Protein AF-A0A6B3FUJ8-F1 (afdb_monomer)

Solvent-accessible surface area (backbone atoms only — not comparable to full-atom values): 5974 Å² total; per-residue (Å²): 137,55,92,88,37,80,54,65,90,74,65,82,78,76,62,62,75,65,56,101,85,51,28,59,51,97,81,85,87,85,84,88,81,79,66,89,84,50,95,51,53,70,61,48,50,52,48,51,52,50,60,69,29,53,66,45,31,14,48,42,16,46,76,68,57,44,77,58,91,51,78,76,15,58,78,32,67,42,24,62,71,22,66,59,39,62,55,45,50,60,36,52,72,68,34,104

Structure (mmCIF, N/CA/C/O backbone):
data_AF-A0A6B3FUJ8-F1
#
_entry.id   AF-A0A6B3FUJ8-F1
#
loop_
_atom_site.group_PDB
_atom_site.id
_atom_site.type_symbol
_atom_site.label_atom_id
_atom_site.label_alt_id
_atom_site.label_comp_id
_atom_site.label_asym_id
_atom_site.label_entity_id
_atom_site.label_seq_id
_atom_site.pdbx_PDB_ins_code
_atom_site.Cartn_x
_atom_site.Cartn_y
_atom_site.Cartn_z
_atom_site.occupancy
_atom_site.B_iso_or_equiv
_atom_site.auth_seq_id
_atom_site.auth_comp_id
_atom_site.auth_asym_id
_atom_site.auth_atom_id
_a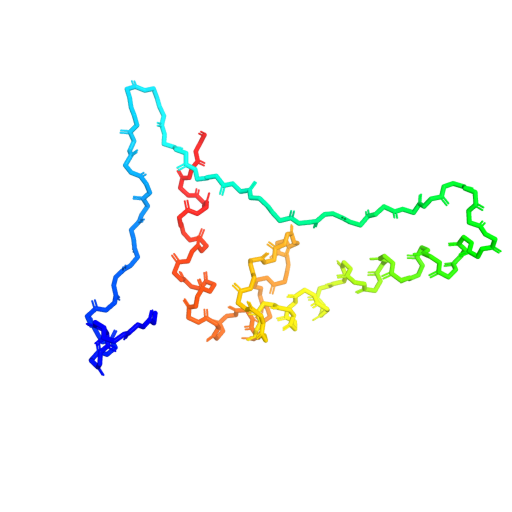tom_site.pdbx_PDB_model_num
ATOM 1 N N . THR A 1 1 ? 1.906 8.421 -17.820 1.00 62.12 1 THR A N 1
ATOM 2 C CA . THR A 1 1 ? 0.904 9.142 -18.638 1.00 62.12 1 THR A CA 1
ATOM 3 C C . THR A 1 1 ? 1.343 10.585 -18.790 1.00 62.12 1 THR A C 1
ATOM 5 O O . THR A 1 1 ? 2.039 11.087 -17.918 1.00 62.12 1 THR A O 1
ATOM 8 N N . GLY A 1 2 ? 1.006 11.226 -19.907 1.00 78.38 2 GLY A N 1
ATOM 9 C CA . GLY A 1 2 ? 1.415 12.596 -20.241 1.00 78.38 2 GLY A CA 1
ATOM 10 C C . GLY A 1 2 ? 1.219 12.856 -21.735 1.00 78.38 2 GLY A C 1
ATOM 11 O O . GLY A 1 2 ? 1.041 11.899 -22.491 1.00 78.38 2 GLY A O 1
ATOM 12 N N . SER A 1 3 ? 1.249 14.117 -22.168 1.00 87.25 3 SER A N 1
ATOM 13 C CA . SER A 1 3 ? 1.204 14.495 -23.595 1.00 87.25 3 SER A CA 1
ATOM 14 C C . SER A 1 3 ? 2.356 13.900 -24.411 1.00 87.25 3 SER A C 1
ATOM 16 O O . SER A 1 3 ? 2.277 13.793 -25.629 1.00 87.25 3 SER A O 1
ATOM 18 N N . GLU A 1 4 ? 3.412 13.486 -23.726 1.00 85.81 4 GLU A N 1
ATOM 19 C CA . GLU A 1 4 ? 4.657 12.934 -24.245 1.00 85.81 4 GLU A CA 1
ATOM 20 C C . GLU A 1 4 ? 4.534 11.430 -24.539 1.00 85.81 4 GLU A C 1
ATOM 22 O O . GLU A 1 4 ? 5.330 10.885 -25.294 1.00 85.81 4 GLU A O 1
ATOM 27 N N . PHE A 1 5 ? 3.510 10.768 -23.985 1.00 87.38 5 PHE A N 1
ATOM 28 C CA . PHE A 1 5 ? 3.256 9.329 -24.112 1.00 87.38 5 PHE A CA 1
ATOM 29 C C . PHE A 1 5 ? 1.951 9.073 -24.882 1.00 87.38 5 PHE A C 1
ATOM 31 O O . PHE A 1 5 ? 1.067 8.352 -24.414 1.00 87.38 5 PHE A O 1
ATOM 38 N N . THR A 1 6 ? 1.793 9.732 -26.038 1.00 85.94 6 THR A N 1
ATOM 39 C CA . THR A 1 6 ? 0.660 9.497 -26.961 1.00 85.94 6 THR A CA 1
ATOM 40 C C . THR A 1 6 ? 0.658 8.066 -27.487 1.00 85.94 6 THR A C 1
ATOM 42 O O . THR A 1 6 ? -0.398 7.444 -27.591 1.00 85.94 6 THR A O 1
ATOM 45 N N . ASP A 1 7 ? 1.850 7.542 -27.750 1.00 89.81 7 ASP A N 1
ATOM 46 C CA . ASP A 1 7 ? 2.129 6.120 -27.846 1.00 89.81 7 ASP A CA 1
ATOM 47 C C . ASP A 1 7 ? 2.527 5.599 -26.456 1.00 89.81 7 ASP A C 1
ATOM 49 O O . ASP A 1 7 ? 3.502 6.067 -25.857 1.00 89.81 7 ASP A O 1
ATOM 53 N N . LYS A 1 8 ? 1.734 4.660 -25.929 1.00 84.00 8 LYS A N 1
ATOM 54 C CA . LYS A 1 8 ? 1.921 4.092 -24.587 1.00 84.00 8 LYS A CA 1
ATOM 55 C C . LYS A 1 8 ? 3.189 3.254 -24.486 1.00 84.00 8 LYS A C 1
ATOM 57 O O . LYS A 1 8 ? 3.776 3.212 -23.409 1.00 84.00 8 LYS A O 1
ATOM 62 N N . ASP A 1 9 ? 3.640 2.672 -25.594 1.00 86.69 9 ASP A N 1
ATOM 63 C CA . ASP A 1 9 ? 4.821 1.808 -25.616 1.00 86.69 9 ASP A CA 1
ATOM 64 C C . ASP A 1 9 ? 6.119 2.606 -25.393 1.00 86.69 9 ASP A C 1
ATOM 66 O O . ASP A 1 9 ? 7.161 2.040 -25.067 1.00 86.69 9 ASP A O 1
ATOM 70 N N . ASN A 1 10 ? 6.055 3.941 -25.479 1.00 88.38 10 ASN A N 1
ATOM 71 C CA . ASN A 1 10 ? 7.169 4.838 -25.166 1.00 88.38 10 ASN A CA 1
ATOM 72 C C . ASN A 1 10 ? 7.283 5.190 -23.669 1.00 88.38 10 ASN A C 1
ATOM 74 O O . ASN A 1 10 ? 8.140 5.995 -23.296 1.00 88.38 10 ASN A O 1
ATOM 78 N N . LEU A 1 11 ? 6.438 4.627 -22.795 1.00 87.00 11 LEU A N 1
ATOM 79 C CA . LEU A 1 11 ? 6.535 4.810 -21.346 1.00 87.00 11 LEU A CA 1
ATOM 80 C C . LEU A 1 11 ? 7.395 3.708 -20.714 1.00 87.00 11 LEU A C 1
ATOM 82 O O . LEU A 1 11 ? 6.995 2.551 -20.646 1.00 87.00 11 LEU A O 1
ATOM 86 N N . GLY A 1 12 ? 8.556 4.090 -20.183 1.00 87.25 12 GLY A N 1
ATOM 87 C CA . GLY A 1 12 ? 9.420 3.210 -19.396 1.00 87.25 12 GLY A CA 1
ATOM 88 C C . GLY A 1 12 ? 9.532 3.662 -17.941 1.00 87.25 12 GLY A C 1
ATOM 89 O O . GLY A 1 12 ? 9.602 4.858 -17.657 1.00 87.25 12 GLY A O 1
ATOM 90 N N . VAL A 1 13 ? 9.603 2.699 -17.021 1.00 88.56 13 VAL A N 1
ATOM 91 C CA . VAL A 1 13 ? 9.938 2.923 -15.608 1.00 88.56 13 VAL A CA 1
ATOM 92 C C . VAL A 1 13 ? 11.218 2.157 -15.296 1.00 88.56 13 VAL A C 1
ATOM 94 O O . VAL A 1 13 ? 11.334 0.976 -15.613 1.00 88.56 13 VAL A O 1
ATOM 97 N N . ALA A 1 14 ? 12.183 2.834 -14.679 1.00 89.38 14 ALA A N 1
ATOM 98 C CA . ALA A 1 14 ? 13.444 2.241 -14.258 1.00 89.38 14 ALA A CA 1
ATOM 99 C C . ALA A 1 14 ? 13.688 2.521 -12.768 1.00 89.38 14 ALA A C 1
ATOM 101 O O . ALA A 1 14 ? 13.279 3.577 -12.272 1.00 89.38 14 ALA A O 1
ATOM 102 N N . PRO A 1 15 ? 14.372 1.616 -12.047 1.00 89.94 15 PRO A N 1
ATOM 103 C CA . PRO A 1 15 ? 14.822 1.892 -10.692 1.00 89.94 15 PRO A CA 1
ATOM 104 C C . PRO A 1 15 ? 15.722 3.131 -10.625 1.00 89.94 15 PRO A C 1
ATOM 106 O O . PRO A 1 15 ? 16.483 3.413 -11.554 1.00 89.94 15 PRO A O 1
ATOM 109 N N . VAL A 1 16 ? 15.689 3.840 -9.493 1.00 90.25 16 VAL A N 1
ATOM 110 C CA . VAL A 1 16 ? 16.660 4.910 -9.218 1.00 90.25 16 VAL A CA 1
ATOM 111 C C . VAL A 1 16 ? 18.068 4.297 -9.226 1.00 90.25 16 VAL A C 1
ATOM 113 O O . VAL A 1 16 ? 18.256 3.268 -8.577 1.00 90.25 16 VAL A O 1
ATOM 116 N N . PRO A 1 17 ? 19.056 4.871 -9.936 1.00 91.25 17 PRO A N 1
ATOM 117 C CA . PRO A 1 17 ? 20.405 4.313 -9.986 1.00 91.25 17 PRO A CA 1
ATOM 118 C C . PRO A 1 17 ? 21.057 4.201 -8.604 1.00 91.25 17 PRO A C 1
ATOM 120 O O . PRO A 1 17 ? 20.845 5.047 -7.732 1.00 91.25 17 PRO A O 1
ATOM 123 N N . ALA A 1 18 ? 21.889 3.176 -8.419 1.00 93.44 18 ALA A N 1
ATOM 124 C CA . ALA A 1 18 ? 22.658 3.006 -7.193 1.00 93.44 18 ALA A CA 1
ATOM 125 C C . ALA A 1 18 ? 23.636 4.173 -6.977 1.00 93.44 18 ALA A C 1
ATOM 127 O O . ALA A 1 18 ? 24.305 4.628 -7.909 1.00 93.44 18 ALA A O 1
ATOM 128 N N . GLY A 1 19 ? 23.736 4.634 -5.729 1.00 92.00 19 GLY A N 1
ATOM 129 C CA . GLY A 1 19 ? 24.800 5.535 -5.300 1.00 92.00 19 GLY A CA 1
ATOM 130 C C . GLY A 1 19 ? 26.093 4.778 -4.989 1.00 92.00 19 GLY A C 1
ATOM 131 O O . GLY A 1 19 ? 26.199 3.570 -5.186 1.00 92.00 19 GLY A O 1
ATOM 132 N N . SER A 1 20 ? 27.079 5.478 -4.425 1.00 95.38 20 SER A N 1
ATOM 133 C CA . SER A 1 20 ? 28.368 4.884 -4.028 1.00 95.38 20 SER A CA 1
ATOM 134 C C . SER A 1 20 ? 28.275 3.843 -2.903 1.00 95.38 20 SER A C 1
ATOM 136 O O . SER A 1 20 ? 29.245 3.125 -2.674 1.00 95.38 20 SER A O 1
ATOM 138 N N . ALA A 1 21 ? 27.143 3.772 -2.196 1.00 92.38 21 ALA A N 1
ATOM 139 C CA . ALA A 1 21 ? 26.921 2.847 -1.087 1.00 92.38 21 ALA A CA 1
ATOM 140 C C . ALA A 1 21 ? 25.839 1.802 -1.393 1.00 92.38 21 ALA A C 1
ATOM 142 O O . ALA A 1 21 ? 26.081 0.610 -1.236 1.00 92.38 21 ALA A O 1
ATOM 143 N N . ALA A 1 22 ? 24.650 2.245 -1.807 1.00 90.81 22 ALA A N 1
ATOM 144 C CA . ALA A 1 22 ? 23.495 1.376 -2.017 1.00 90.81 22 ALA A CA 1
ATOM 145 C C . ALA A 1 22 ? 22.495 1.997 -3.004 1.00 90.81 22 ALA A C 1
ATOM 147 O O . ALA A 1 22 ? 22.631 3.157 -3.416 1.00 90.81 22 ALA A O 1
ATOM 148 N N . GLN A 1 23 ? 21.482 1.213 -3.367 1.00 91.75 23 GLN A N 1
ATOM 149 C CA . GLN A 1 23 ? 20.362 1.634 -4.197 1.00 91.75 23 GLN A CA 1
ATOM 150 C C . GLN A 1 23 ? 19.114 1.820 -3.337 1.00 91.75 23 GLN A C 1
ATOM 152 O O . GLN A 1 23 ? 18.714 0.904 -2.630 1.00 91.75 23 GLN A O 1
ATOM 157 N N . GLY A 1 24 ? 18.482 2.990 -3.422 1.00 90.56 24 GLY A N 1
ATOM 158 C CA . GLY A 1 24 ? 17.267 3.294 -2.669 1.00 90.56 24 GLY A CA 1
ATOM 159 C C . GLY A 1 24 ? 16.023 3.381 -3.551 1.00 90.56 24 GLY A C 1
ATOM 160 O O . GLY A 1 24 ? 16.102 3.727 -4.728 1.00 90.56 24 GLY A O 1
ATOM 161 N N . ALA A 1 25 ? 14.862 3.156 -2.941 1.00 90.94 25 ALA A N 1
ATOM 162 C CA . ALA A 1 25 ? 13.555 3.505 -3.486 1.00 90.94 25 ALA A CA 1
ATOM 163 C C . ALA A 1 25 ? 12.778 4.243 -2.386 1.00 90.94 25 ALA A C 1
ATOM 165 O O . ALA A 1 25 ? 12.376 3.608 -1.407 1.00 90.94 25 ALA A O 1
ATOM 166 N N . PRO A 1 26 ? 12.608 5.576 -2.471 1.00 87.81 26 PRO A N 1
ATOM 167 C CA . PRO A 1 26 ? 11.906 6.325 -1.436 1.00 87.81 26 PRO A CA 1
ATOM 168 C C . PRO A 1 26 ? 10.438 5.884 -1.369 1.00 87.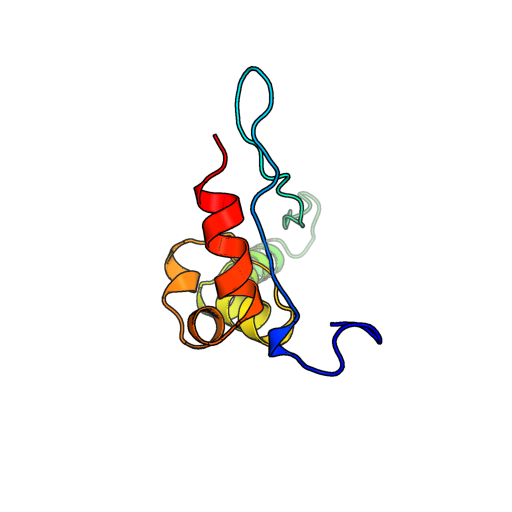81 26 PRO A C 1
ATOM 170 O O . PRO A 1 26 ? 9.660 6.125 -2.290 1.00 87.81 26 PRO A O 1
ATOM 173 N N . GLN A 1 27 ? 10.066 5.242 -0.261 1.00 88.94 27 GLN A N 1
ATOM 174 C CA . GLN A 1 27 ? 8.708 4.778 0.012 1.00 88.94 27 GLN A CA 1
ATOM 175 C C . GLN A 1 27 ? 8.020 5.752 0.969 1.00 88.94 27 GLN A C 1
ATOM 177 O O . GLN A 1 27 ? 8.401 5.876 2.132 1.00 88.94 27 GLN A O 1
ATOM 182 N N . GLY A 1 28 ? 7.028 6.474 0.451 1.00 90.81 28 GLY A N 1
ATOM 183 C CA . GLY A 1 28 ? 6.162 7.349 1.237 1.00 90.81 28 GLY A CA 1
ATOM 184 C C . GLY A 1 28 ? 4.815 6.694 1.539 1.00 90.81 28 GLY A C 1
ATOM 185 O O . GLY A 1 28 ? 4.725 5.495 1.786 1.00 90.81 28 GLY A O 1
ATOM 186 N N . GLY A 1 29 ? 3.755 7.500 1.479 1.00 91.38 29 GLY A N 1
ATOM 187 C CA . GLY A 1 29 ? 2.374 7.059 1.663 1.00 91.38 29 GLY A CA 1
ATOM 188 C C . GLY A 1 29 ? 1.760 7.558 2.967 1.00 91.38 29 GLY A C 1
ATOM 189 O O . GLY A 1 29 ? 2.197 8.556 3.545 1.00 91.38 29 GLY A O 1
ATOM 190 N N . HIS A 1 30 ? 0.713 6.867 3.412 1.00 92.88 30 HIS A N 1
ATOM 191 C CA . HIS A 1 30 ? -0.051 7.228 4.600 1.00 92.88 30 HIS A CA 1
ATOM 192 C C . HIS A 1 30 ? -0.298 6.003 5.472 1.00 92.88 30 HIS A C 1
ATOM 194 O O . HIS A 1 30 ? -0.631 4.931 4.971 1.00 92.88 30 HIS A O 1
ATOM 200 N N . ASN A 1 31 ? -0.200 6.201 6.785 1.00 95.44 31 ASN A N 1
ATOM 201 C CA . ASN A 1 31 ? -0.619 5.226 7.781 1.00 95.44 31 ASN A CA 1
ATOM 202 C C . ASN A 1 31 ? -1.920 5.684 8.435 1.00 95.44 31 ASN A C 1
ATOM 204 O O . ASN A 1 31 ? -2.208 6.880 8.514 1.00 95.44 31 ASN A O 1
ATOM 208 N N . LEU A 1 32 ? -2.682 4.723 8.946 1.00 97.00 32 LEU A N 1
ATOM 209 C CA . LEU A 1 32 ? -3.857 4.991 9.763 1.00 97.00 32 LEU A CA 1
ATOM 210 C C . LEU A 1 32 ? -3.480 4.897 11.240 1.00 97.00 32 LEU A C 1
ATOM 212 O O . LEU A 1 32 ? -2.792 3.967 11.657 1.00 97.00 32 LEU A O 1
ATOM 216 N N . ALA A 1 33 ? -3.954 5.853 12.033 1.00 97.75 33 ALA A N 1
ATOM 217 C CA . ALA A 1 33 ? -3.794 5.865 13.480 1.00 97.75 33 ALA A CA 1
ATOM 218 C C . ALA A 1 33 ? -5.144 6.142 14.141 1.00 97.75 33 ALA A C 1
ATOM 220 O O . ALA A 1 33 ? -5.918 6.978 13.671 1.00 97.75 33 ALA A O 1
ATOM 221 N N . VAL A 1 34 ? -5.417 5.458 15.251 1.00 98.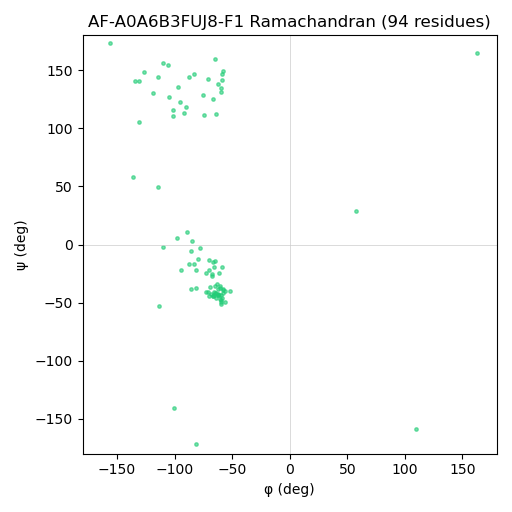38 34 VAL A N 1
ATOM 222 C CA . VAL A 1 34 ? -6.609 5.707 16.066 1.00 98.38 34 VAL A CA 1
ATOM 223 C C . VAL A 1 34 ? -6.243 6.659 17.197 1.00 98.38 34 VAL A C 1
ATOM 225 O O . VAL A 1 34 ? -5.354 6.376 17.999 1.00 98.38 34 VAL A O 1
ATOM 228 N N . TYR A 1 35 ? -6.936 7.795 17.273 1.00 98.25 35 TYR A N 1
ATOM 229 C CA . TYR A 1 35 ? -6.770 8.742 18.371 1.00 98.25 35 TYR A CA 1
ATOM 230 C C . TYR A 1 35 ? -7.271 8.135 19.688 1.00 98.25 35 TYR A C 1
ATOM 232 O O . TYR A 1 35 ? -8.433 7.742 19.793 1.00 98.25 35 TYR A O 1
ATOM 240 N N . ALA A 1 36 ? -6.414 8.115 20.712 1.00 98.00 36 ALA A N 1
ATOM 241 C CA . ALA A 1 36 ? -6.712 7.485 22.001 1.00 98.00 36 ALA A CA 1
ATOM 242 C C . ALA A 1 36 ? -7.918 8.100 22.739 1.00 98.00 36 ALA A C 1
ATOM 244 O O . ALA A 1 36 ? -8.556 7.422 23.536 1.00 98.00 36 ALA A O 1
ATOM 245 N N . GLY A 1 37 ? -8.256 9.366 22.464 1.00 98.38 37 GLY A N 1
ATOM 246 C CA . GLY A 1 37 ? -9.431 10.040 23.030 1.00 98.38 37 GLY A CA 1
ATOM 247 C C . GLY A 1 37 ? -10.716 9.876 22.208 1.00 98.38 37 GLY A C 1
ATOM 248 O O . GLY A 1 37 ? -11.680 10.606 22.446 1.00 98.38 37 GLY A O 1
ATOM 249 N N . SER A 1 38 ? -10.741 8.988 21.206 1.00 98.31 38 SER A N 1
ATOM 250 C CA . SER A 1 38 ? -11.948 8.726 20.416 1.00 98.31 38 SER A CA 1
ATOM 251 C C . SER A 1 38 ? -13.078 8.220 21.313 1.00 98.31 38 SER A C 1
ATOM 253 O O . SER A 1 38 ? -12.894 7.314 22.119 1.00 98.31 38 SER A O 1
ATOM 255 N N . LYS A 1 39 ? -14.285 8.764 21.128 1.00 98.44 39 LYS A N 1
ATOM 256 C CA . LYS A 1 39 ? -15.496 8.265 21.803 1.00 98.44 39 LYS A CA 1
ATOM 257 C C . LYS A 1 39 ? -16.050 6.985 21.160 1.00 98.44 39 LYS A C 1
ATOM 259 O O . LYS A 1 39 ? -17.036 6.453 21.650 1.00 98.44 39 LYS A O 1
ATOM 264 N N . ASN A 1 40 ? -15.435 6.514 20.071 1.00 98.44 40 ASN A N 1
ATOM 265 C CA . ASN A 1 40 ? -15.871 5.362 19.279 1.00 98.44 40 ASN A CA 1
ATOM 266 C C . ASN A 1 40 ? -14.667 4.472 18.920 1.00 98.44 40 ASN A C 1
ATOM 268 O O . ASN A 1 40 ? -14.356 4.290 17.740 1.00 98.44 40 ASN A O 1
ATOM 272 N N . LEU A 1 41 ? -13.938 3.975 19.925 1.00 98.56 41 LEU A N 1
ATOM 273 C CA . LEU A 1 41 ? -12.711 3.195 19.711 1.00 98.56 41 LEU A CA 1
ATOM 274 C C . LEU A 1 41 ? -12.965 1.918 18.903 1.00 98.56 41 LEU A C 1
ATOM 276 O O . LEU A 1 41 ? -12.286 1.715 17.903 1.00 98.56 41 LEU A O 1
ATOM 280 N N . ASP A 1 42 ? -13.991 1.139 19.246 1.00 98.62 42 ASP A N 1
ATOM 281 C CA . ASP A 1 42 ? -14.301 -0.117 18.546 1.00 98.62 42 ASP A CA 1
ATOM 282 C C . ASP A 1 42 ? -14.563 0.107 17.052 1.00 98.62 42 ASP A C 1
ATOM 284 O O . ASP A 1 42 ? -13.977 -0.561 16.202 1.00 98.62 42 ASP A O 1
ATOM 288 N N . ALA A 1 43 ? -15.373 1.116 16.712 1.00 98.69 43 ALA A N 1
ATOM 289 C CA . ALA A 1 43 ? -15.629 1.483 15.320 1.00 98.69 43 ALA A CA 1
ATOM 290 C C . ALA A 1 43 ? -14.364 2.003 14.613 1.00 98.69 43 ALA A C 1
ATOM 292 O O . ALA A 1 43 ? -14.151 1.725 13.434 1.00 98.69 43 ALA A O 1
ATOM 293 N N . SER A 1 44 ? -13.508 2.735 15.333 1.00 98.69 44 SER A N 1
ATOM 294 C CA . SER A 1 44 ? -12.236 3.224 14.790 1.00 98.69 44 SER A CA 1
ATOM 295 C C . SER A 1 44 ? -11.293 2.060 14.464 1.00 98.69 44 SER A C 1
ATOM 297 O O . SER A 1 44 ? -10.670 2.059 13.405 1.00 98.69 44 SER A O 1
ATOM 299 N N . TYR A 1 45 ? -11.216 1.049 15.334 1.00 98.69 45 TYR A N 1
ATOM 300 C CA . TYR A 1 45 ? -10.422 -0.154 15.091 1.00 98.69 45 TYR A CA 1
ATOM 301 C C . TYR A 1 45 ? -10.983 -0.986 13.942 1.00 98.69 45 TYR A C 1
ATOM 303 O O . TYR A 1 45 ? -10.220 -1.354 13.052 1.00 98.69 45 TYR A O 1
ATOM 311 N N . ALA A 1 46 ? -12.302 -1.192 13.895 1.00 98.69 46 ALA A N 1
ATOM 312 C CA . ALA A 1 46 ? -12.953 -1.896 12.793 1.00 98.69 46 ALA A CA 1
ATOM 313 C C . ALA A 1 46 ? -12.686 -1.214 11.439 1.00 98.69 46 ALA A C 1
ATOM 315 O O . ALA A 1 46 ? -12.430 -1.885 10.441 1.00 98.69 46 ALA A O 1
ATOM 316 N N . PHE A 1 47 ? -12.679 0.123 11.399 1.00 98.56 47 PHE A N 1
ATOM 317 C CA . PHE A 1 47 ? -12.322 0.867 10.192 1.00 98.56 47 PHE A CA 1
ATOM 318 C C . PHE A 1 47 ? -10.864 0.641 9.777 1.00 98.56 47 PHE A C 1
ATOM 320 O O . PHE A 1 47 ? -10.598 0.388 8.604 1.00 98.56 47 PHE A O 1
ATOM 327 N N . VAL A 1 48 ? -9.915 0.709 10.717 1.00 98.44 48 VAL A N 1
ATOM 328 C CA . VAL A 1 48 ? -8.498 0.449 10.413 1.00 98.44 48 VAL A CA 1
ATOM 329 C C . VAL A 1 48 ? -8.301 -0.983 9.923 1.00 98.44 48 VAL A C 1
ATOM 331 O O . VAL A 1 48 ? -7.613 -1.187 8.924 1.00 98.44 48 VAL A O 1
ATOM 334 N N . GLU A 1 49 ? -8.934 -1.965 10.563 1.00 98.31 49 GLU A N 1
ATOM 335 C CA . GLU A 1 49 ? -8.895 -3.363 10.130 1.00 98.31 49 GLU A CA 1
ATOM 336 C C . GLU A 1 49 ? -9.450 -3.526 8.711 1.00 98.31 49 GLU A C 1
ATOM 338 O O . GLU A 1 49 ? -8.794 -4.116 7.852 1.00 98.31 49 GLU A O 1
ATOM 343 N N . TYR A 1 50 ? -10.608 -2.927 8.424 1.00 98.44 50 TYR A N 1
ATOM 344 C CA . TYR A 1 50 ? -11.198 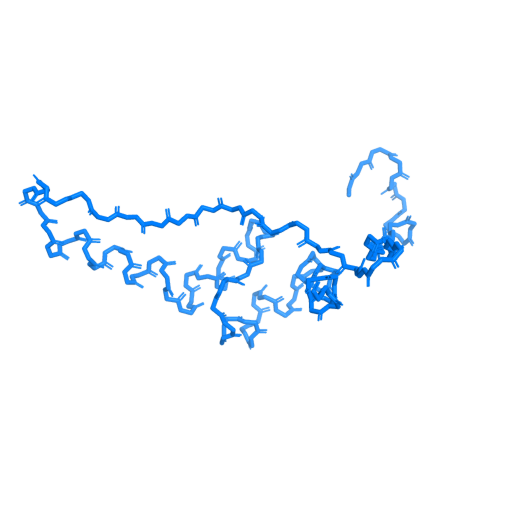-2.941 7.089 1.00 98.44 50 TYR A CA 1
ATOM 345 C C . TYR A 1 50 ? -10.280 -2.296 6.044 1.00 98.44 50 TYR A C 1
ATOM 347 O O . TYR A 1 50 ? -9.995 -2.909 5.015 1.00 98.44 50 TYR A O 1
ATOM 355 N N . MET A 1 51 ? -9.777 -1.085 6.295 1.00 97.62 51 MET A N 1
ATOM 356 C CA . MET A 1 51 ? -8.944 -0.349 5.335 1.00 97.62 51 MET A CA 1
ATOM 357 C C . MET A 1 51 ? -7.577 -1.002 5.102 1.00 97.62 51 MET A C 1
ATOM 359 O O . MET A 1 51 ? -6.984 -0.828 4.040 1.00 97.62 51 MET A O 1
ATOM 363 N N . THR A 1 52 ? -7.078 -1.773 6.071 1.00 97.12 52 THR A N 1
ATOM 364 C CA . THR A 1 52 ? -5.815 -2.530 5.967 1.00 97.12 52 THR A CA 1
ATOM 365 C C . THR A 1 52 ? -6.020 -4.004 5.592 1.00 97.12 52 THR A C 1
ATOM 367 O O . THR A 1 52 ? -5.064 -4.792 5.539 1.00 97.12 52 THR A O 1
ATOM 370 N N . SER A 1 53 ? -7.260 -4.397 5.295 1.00 98.06 53 SER A N 1
ATOM 371 C CA . SER A 1 53 ? -7.577 -5.728 4.789 1.00 98.06 53 SER A CA 1
ATOM 372 C C . SER A 1 53 ? -6.966 -5.959 3.405 1.00 98.06 53 SER A 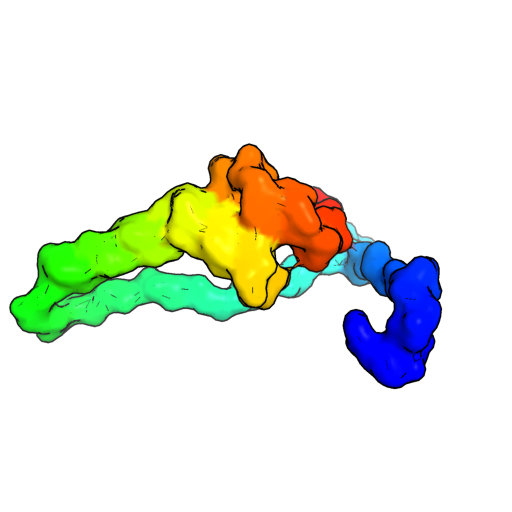C 1
ATOM 374 O O . SER A 1 53 ? -6.623 -5.026 2.675 1.00 98.06 53 SER A O 1
ATOM 376 N N . VAL A 1 54 ? -6.819 -7.233 3.040 1.00 98.31 54 VAL A N 1
ATOM 377 C CA . VAL A 1 54 ? -6.279 -7.625 1.731 1.00 98.31 54 VAL A CA 1
ATOM 378 C C . VAL A 1 54 ? -7.141 -7.070 0.598 1.00 98.31 54 VAL A C 1
ATOM 380 O O . VAL A 1 54 ? -6.600 -6.546 -0.370 1.00 98.31 54 VAL A O 1
ATOM 383 N N . ASP A 1 55 ? -8.462 -7.157 0.738 1.00 97.94 55 ASP A N 1
ATOM 384 C CA . ASP A 1 55 ? -9.400 -6.779 -0.318 1.00 97.94 55 ASP A CA 1
ATOM 385 C C . ASP A 1 55 ? -9.469 -5.254 -0.487 1.00 97.94 55 ASP A C 1
ATOM 387 O O . ASP A 1 55 ? -9.424 -4.758 -1.614 1.00 97.94 55 ASP A O 1
ATOM 391 N N . SER A 1 56 ? -9.465 -4.489 0.612 1.00 97.88 56 SER A N 1
ATOM 392 C CA . SER A 1 56 ? -9.413 -3.021 0.547 1.00 97.88 56 SER A CA 1
ATOM 393 C C . SER A 1 56 ? -8.113 -2.515 -0.073 1.00 97.88 56 SER A C 1
ATOM 395 O O . SER A 1 56 ? -8.143 -1.600 -0.894 1.00 97.88 56 SER A O 1
ATOM 397 N N . GLN A 1 57 ? -6.967 -3.118 0.267 1.00 97.75 57 GLN A N 1
ATOM 398 C CA . GLN A 1 57 ? -5.697 -2.736 -0.357 1.00 97.75 57 GLN A CA 1
ATOM 399 C C . GLN A 1 57 ? -5.612 -3.144 -1.830 1.00 97.75 57 GLN A C 1
ATOM 401 O O . GLN A 1 57 ? -5.077 -2.379 -2.626 1.00 97.75 57 GLN A O 1
ATOM 406 N N . ALA A 1 58 ? -6.155 -4.303 -2.211 1.00 97.25 58 ALA A N 1
ATOM 407 C CA . ALA A 1 58 ? -6.238 -4.706 -3.613 1.00 97.25 58 ALA A CA 1
ATOM 408 C C . ALA A 1 58 ? -7.112 -3.736 -4.422 1.00 97.25 58 ALA A C 1
ATOM 410 O O . ALA A 1 58 ? -6.708 -3.288 -5.491 1.00 97.25 58 ALA A O 1
ATOM 411 N N . THR A 1 59 ? -8.255 -3.334 -3.859 1.00 96.75 59 THR A N 1
ATOM 412 C CA . THR A 1 59 ? -9.143 -2.328 -4.461 1.00 96.75 59 THR A CA 1
ATOM 413 C C . THR A 1 59 ? -8.411 -0.999 -4.641 1.00 96.75 59 THR A C 1
ATOM 415 O O . THR A 1 59 ? -8.394 -0.445 -5.735 1.00 96.75 59 THR A O 1
ATOM 418 N N . ALA A 1 60 ? -7.739 -0.502 -3.598 1.00 95.62 60 ALA A N 1
ATOM 419 C CA . ALA A 1 60 ? -6.960 0.731 -3.684 1.00 95.62 60 ALA A CA 1
ATOM 420 C C . ALA A 1 60 ? -5.822 0.640 -4.718 1.00 95.62 60 ALA A C 1
ATOM 422 O O . ALA A 1 60 ? -5.541 1.622 -5.401 1.00 95.62 60 ALA A O 1
ATOM 423 N N . ALA A 1 61 ? -5.188 -0.524 -4.865 1.00 95.31 61 ALA A N 1
ATOM 424 C CA . ALA A 1 61 ? -4.153 -0.738 -5.869 1.00 95.31 61 ALA A CA 1
ATOM 425 C C . ALA A 1 61 ? -4.701 -0.670 -7.301 1.00 95.31 61 ALA A C 1
ATOM 427 O O . ALA A 1 61 ? -4.107 0.002 -8.143 1.00 95.31 61 ALA A O 1
ATOM 428 N N . GLY A 1 62 ? -5.848 -1.305 -7.557 1.00 94.50 62 GLY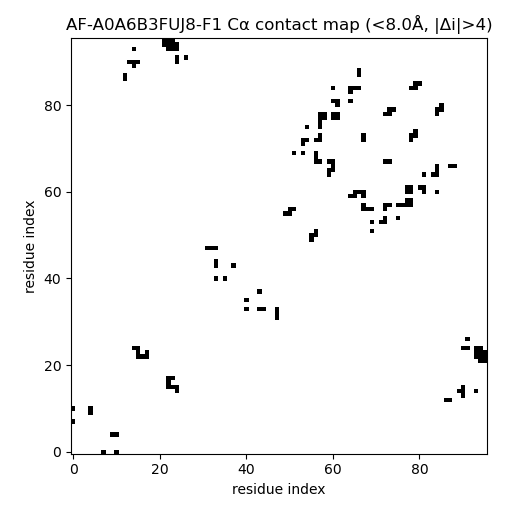 A N 1
ATOM 429 C CA . GLY A 1 62 ? -6.500 -1.276 -8.867 1.00 94.50 62 GLY A CA 1
ATOM 430 C C . GLY A 1 62 ? -7.065 0.100 -9.234 1.00 94.50 62 GLY A C 1
ATOM 431 O O . GLY A 1 62 ? -6.888 0.557 -10.358 1.00 94.50 62 GLY A O 1
ATOM 432 N N . GLU A 1 63 ? -7.703 0.785 -8.283 1.00 94.81 63 GLU A N 1
ATOM 433 C CA . GLU A 1 63 ? -8.417 2.046 -8.539 1.00 94.81 63 GLU A CA 1
ATOM 434 C C . GLU A 1 63 ? -7.507 3.281 -8.475 1.00 94.81 63 GLU A C 1
ATOM 436 O O . GLU A 1 63 ? -7.663 4.229 -9.244 1.00 94.81 63 GLU A O 1
ATOM 441 N N . LEU A 1 64 ? -6.554 3.298 -7.537 1.00 93.94 64 LEU A N 1
ATOM 442 C CA . LEU A 1 64 ? -5.729 4.476 -7.245 1.00 93.94 64 LEU A CA 1
ATOM 443 C C . LEU A 1 64 ? -4.272 4.313 -7.676 1.00 93.94 64 LEU A C 1
ATOM 445 O O . LEU A 1 64 ? -3.494 5.254 -7.527 1.00 93.94 64 LEU A O 1
ATOM 449 N N . ASN A 1 65 ? -3.893 3.147 -8.207 1.00 90.19 65 ASN A N 1
ATOM 450 C CA . ASN A 1 65 ? -2.519 2.830 -8.600 1.00 90.19 65 ASN A CA 1
ATOM 451 C C . ASN A 1 65 ? -1.501 2.960 -7.449 1.00 90.19 65 ASN A C 1
ATOM 453 O O . ASN A 1 65 ? -0.329 3.272 -7.667 1.00 90.19 65 ASN A O 1
ATOM 457 N N . LEU A 1 66 ? -1.950 2.741 -6.211 1.00 93.31 66 LEU A N 1
ATOM 458 C CA . LEU A 1 66 ? -1.091 2.731 -5.029 1.00 93.31 66 LEU A CA 1
ATOM 459 C C . LEU A 1 66 ? -0.508 1.336 -4.808 1.00 93.31 66 LEU A C 1
ATOM 461 O O . LEU A 1 66 ? -1.185 0.328 -4.998 1.00 93.31 66 LEU A O 1
ATOM 465 N N . LEU A 1 67 ? 0.737 1.268 -4.345 1.00 95.31 67 LEU A N 1
ATOM 466 C CA . LEU A 1 67 ? 1.348 -0.006 -3.985 1.00 95.31 67 LEU A CA 1
ATOM 467 C C . LEU A 1 67 ? 0.777 -0.505 -2.645 1.00 95.31 67 LEU A C 1
ATOM 469 O O . LEU A 1 67 ? 0.798 0.248 -1.666 1.00 95.31 67 LEU A O 1
ATOM 473 N N . PRO A 1 68 ? 0.301 -1.763 -2.560 1.00 95.75 68 PRO A N 1
ATOM 474 C CA . PRO A 1 68 ? -0.102 -2.347 -1.288 1.00 95.75 68 PRO A CA 1
ATOM 475 C C . PRO A 1 68 ? 1.039 -2.374 -0.263 1.00 95.75 68 PRO A C 1
ATOM 477 O O . PRO A 1 68 ? 2.179 -2.712 -0.588 1.00 95.75 68 PRO A O 1
ATOM 480 N N . THR A 1 69 ? 0.712 -2.107 1.002 1.00 93.56 69 THR A N 1
ATOM 481 C CA . THR A 1 69 ? 1.618 -2.294 2.150 1.00 93.56 69 THR A CA 1
ATOM 482 C C . THR A 1 69 ? 1.546 -3.710 2.719 1.00 93.56 69 THR A C 1
ATOM 484 O O . THR A 1 69 ? 2.439 -4.142 3.444 1.00 93.56 69 THR A O 1
ATOM 487 N N . ARG A 1 70 ? 0.493 -4.467 2.381 1.00 94.19 70 ARG A N 1
ATOM 488 C CA . ARG A 1 70 ? 0.305 -5.860 2.790 1.00 94.19 70 ARG A CA 1
ATOM 489 C C . ARG A 1 70 ? 0.676 -6.807 1.652 1.00 94.19 70 ARG A C 1
ATOM 491 O O . ARG A 1 70 ? -0.020 -6.867 0.643 1.00 94.19 70 ARG A O 1
ATOM 498 N N . THR A 1 71 ? 1.715 -7.622 1.847 1.00 94.56 71 THR A N 1
ATOM 499 C CA . THR A 1 71 ? 2.256 -8.531 0.814 1.00 94.56 71 THR A CA 1
ATOM 500 C C . THR A 1 71 ? 1.193 -9.419 0.161 1.00 94.56 71 THR A C 1
ATOM 502 O O . THR A 1 71 ? 1.201 -9.601 -1.051 1.00 94.56 71 THR A O 1
ATOM 505 N N . SER A 1 72 ? 0.230 -9.937 0.930 1.00 97.06 72 SER A N 1
ATOM 506 C CA . SER A 1 72 ? -0.814 -10.823 0.398 1.00 97.06 72 SER A CA 1
ATOM 507 C C . SER A 1 72 ? -1.772 -10.147 -0.593 1.00 97.06 72 SER A C 1
ATOM 509 O O . SER A 1 72 ? -2.435 -10.847 -1.352 1.00 97.06 72 SER A O 1
ATOM 511 N N . ALA A 1 73 ? -1.863 -8.813 -0.608 1.00 97.19 73 ALA A N 1
ATOM 512 C CA . ALA A 1 73 ? -2.708 -8.085 -1.556 1.00 97.19 73 ALA A CA 1
ATOM 513 C C . ALA A 1 73 ? -2.141 -8.101 -2.984 1.00 97.19 73 ALA A C 1
ATOM 515 O O . ALA A 1 73 ? -2.912 -8.053 -3.934 1.00 97.19 73 ALA A O 1
ATOM 516 N N . TYR A 1 74 ? -0.826 -8.283 -3.155 1.00 96.25 74 TYR A N 1
ATOM 517 C CA . TYR A 1 74 ? -0.209 -8.408 -4.483 1.00 96.25 74 TYR A CA 1
ATOM 518 C C . TYR A 1 74 ? -0.628 -9.674 -5.244 1.00 96.25 74 TYR A C 1
ATOM 520 O O . TYR A 1 74 ? -0.409 -9.755 -6.446 1.00 96.25 74 TYR A O 1
ATOM 528 N N . ALA A 1 75 ? -1.223 -10.661 -4.567 1.00 97.00 75 ALA A N 1
ATOM 529 C CA . ALA A 1 75 ? -1.759 -11.862 -5.208 1.00 97.00 75 ALA A CA 1
ATOM 530 C C . ALA A 1 75 ? -3.202 -11.683 -5.721 1.00 97.00 75 ALA A C 1
ATOM 532 O O . ALA A 1 75 ? -3.758 -12.600 -6.325 1.00 97.00 75 ALA A O 1
ATOM 533 N N . LYS A 1 76 ? -3.840 -10.539 -5.442 1.00 98.19 76 LYS A N 1
ATOM 534 C CA . LYS A 1 76 ? -5.209 -10.245 -5.873 1.00 98.19 76 LYS A CA 1
ATOM 535 C C . LYS A 1 76 ? -5.222 -9.714 -7.302 1.00 98.19 76 LYS A C 1
ATOM 537 O O . LYS A 1 76 ? -4.293 -9.024 -7.719 1.00 98.19 76 LYS A O 1
ATOM 542 N N . LYS A 1 77 ? -6.286 -10.034 -8.043 1.00 97.56 77 LYS A N 1
ATOM 543 C CA . LYS A 1 77 ? -6.415 -9.718 -9.472 1.00 97.56 77 LYS A CA 1
ATOM 544 C C . LYS A 1 77 ? -6.253 -8.220 -9.741 1.00 97.56 77 LYS A C 1
ATOM 546 O O . LYS A 1 77 ? -5.564 -7.847 -10.676 1.00 97.56 77 LYS A O 1
ATOM 551 N N . GLU A 1 78 ? -6.816 -7.384 -8.881 1.00 96.75 78 GLU A N 1
ATOM 552 C CA . GLU A 1 78 ? -6.773 -5.925 -8.966 1.00 96.75 78 GLU A CA 1
ATOM 553 C C . GLU A 1 78 ? -5.336 -5.382 -8.918 1.00 96.75 78 GLU A C 1
ATOM 555 O O . GLU A 1 78 ? -5.004 -4.438 -9.630 1.00 96.75 78 GLU A O 1
ATOM 560 N N . ALA A 1 79 ? -4.465 -5.999 -8.114 1.00 95.00 79 ALA A N 1
ATOM 561 C CA . ALA A 1 79 ? -3.055 -5.628 -8.032 1.00 95.00 79 ALA A CA 1
ATOM 562 C C . ALA A 1 79 ? -2.225 -6.247 -9.168 1.00 95.00 79 ALA A C 1
ATOM 564 O O . ALA A 1 79 ? -1.322 -5.595 -9.682 1.00 95.00 79 ALA A O 1
ATOM 565 N N . VAL A 1 80 ? -2.528 -7.489 -9.565 1.00 95.06 80 VAL A N 1
ATOM 566 C CA . VAL A 1 80 ? -1.834 -8.197 -10.659 1.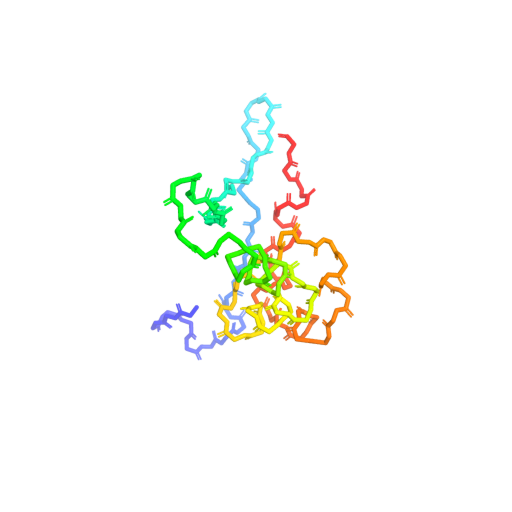00 95.06 80 VAL A CA 1
ATOM 567 C C . VAL A 1 80 ? -2.082 -7.528 -12.009 1.00 95.06 80 VAL A C 1
ATOM 569 O O . VAL A 1 80 ? -1.157 -7.401 -12.806 1.00 95.06 80 VAL A O 1
ATOM 572 N N . ASP A 1 81 ? -3.313 -7.091 -12.260 1.00 95.12 81 ASP A N 1
ATOM 573 C CA . ASP A 1 81 ? -3.699 -6.457 -13.520 1.00 95.12 81 ASP A CA 1
ATOM 574 C C . ASP A 1 81 ? -3.291 -4.975 -13.591 1.00 95.12 81 ASP A C 1
ATOM 576 O O . ASP A 1 81 ? -3.353 -4.372 -14.663 1.00 95.12 81 ASP A O 1
ATOM 580 N N . SER A 1 82 ? -2.891 -4.365 -12.468 1.00 93.31 82 SER A N 1
ATOM 581 C CA . SER A 1 82 ? -2.452 -2.970 -12.442 1.00 93.31 82 SER A CA 1
ATOM 582 C C . SER A 1 82 ? -1.054 -2.835 -13.044 1.00 93.31 82 SER A C 1
ATOM 584 O O . SER A 1 82 ? -0.048 -3.243 -12.460 1.00 93.31 82 SER A O 1
ATOM 586 N N . GLU A 1 83 ? -0.985 -2.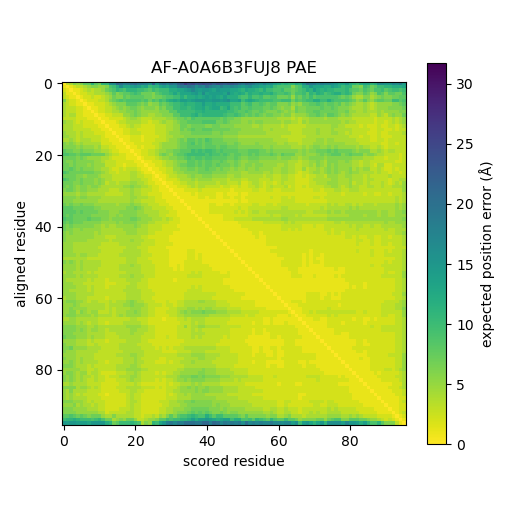186 -14.204 1.00 89.81 83 GLU A N 1
ATOM 587 C CA . GLU A 1 83 ? 0.267 -1.892 -14.907 1.00 89.81 83 GLU A CA 1
ATOM 588 C C . GLU A 1 83 ? 1.228 -1.059 -14.038 1.00 89.81 83 GLU A C 1
ATOM 590 O O . GLU A 1 83 ? 2.427 -1.326 -13.992 1.00 89.81 83 GLU A O 1
ATOM 595 N N . ILE A 1 84 ? 0.700 -0.103 -13.260 1.00 91.00 84 ILE A N 1
ATOM 596 C CA . ILE A 1 84 ? 1.502 0.719 -12.341 1.00 91.00 84 ILE A CA 1
ATOM 597 C C . ILE A 1 84 ? 2.095 -0.124 -11.210 1.00 91.00 84 ILE A C 1
ATOM 599 O O . ILE A 1 84 ? 3.277 0.026 -10.893 1.00 91.00 84 ILE A O 1
ATOM 603 N N . VAL A 1 85 ? 1.314 -1.036 -10.622 1.00 93.56 85 VAL A N 1
ATOM 604 C CA . VAL A 1 85 ? 1.839 -1.971 -9.616 1.00 93.56 85 VAL A CA 1
ATOM 605 C C . VAL A 1 85 ? 2.926 -2.851 -10.234 1.00 93.56 85 VAL A C 1
ATOM 607 O O . VAL A 1 85 ? 3.987 -3.013 -9.629 1.00 93.56 85 VAL A O 1
ATOM 610 N N . GLY A 1 86 ? 2.709 -3.350 -11.454 1.00 91.38 86 GLY A N 1
ATOM 611 C CA . GLY A 1 86 ? 3.702 -4.110 -12.214 1.00 91.38 86 GLY A CA 1
ATOM 612 C C . GLY A 1 86 ? 5.007 -3.342 -12.453 1.00 91.38 86 GLY A C 1
ATOM 613 O O . GLY A 1 86 ? 6.085 -3.907 -12.279 1.00 91.38 86 GLY A O 1
ATOM 614 N N . PHE A 1 87 ? 4.930 -2.048 -12.778 1.00 91.00 87 PHE A N 1
ATOM 615 C CA . PHE A 1 87 ? 6.107 -1.204 -12.995 1.00 91.00 87 PHE A CA 1
ATOM 616 C C . PHE A 1 87 ? 6.890 -0.903 -11.717 1.00 91.00 87 PHE A C 1
ATOM 618 O O . PHE A 1 87 ? 8.119 -0.953 -11.718 1.00 91.00 87 PHE A O 1
ATOM 625 N N . PHE A 1 88 ? 6.202 -0.562 -10.627 1.00 92.44 88 PHE A N 1
ATOM 626 C CA . PHE A 1 88 ? 6.861 -0.029 -9.433 1.00 92.44 88 PHE A CA 1
ATOM 627 C C . PHE A 1 88 ? 7.184 -1.081 -8.373 1.00 92.44 88 PHE A C 1
ATOM 629 O O . PHE A 1 88 ? 8.098 -0.862 -7.577 1.00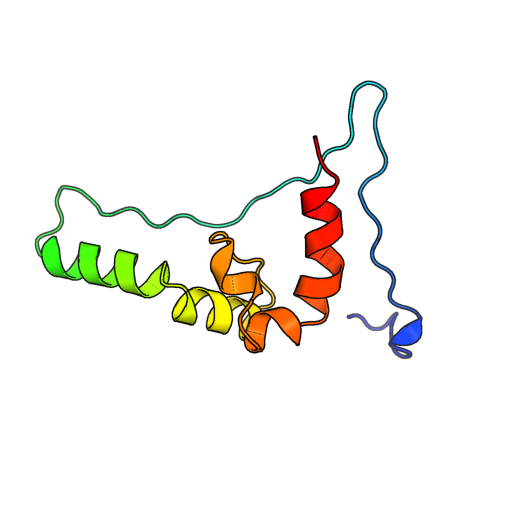 92.44 88 PHE A O 1
ATOM 636 N N . LYS A 1 89 ? 6.512 -2.238 -8.361 1.00 91.62 89 LYS A N 1
ATOM 637 C CA . LYS A 1 89 ? 6.844 -3.321 -7.423 1.00 91.62 89 LYS A CA 1
ATOM 638 C C . LYS A 1 89 ? 8.320 -3.752 -7.534 1.00 91.62 89 LYS A C 1
ATOM 640 O O . LYS A 1 89 ? 8.991 -3.746 -6.503 1.00 91.62 89 LYS A O 1
ATOM 645 N N . PRO A 1 90 ? 8.884 -4.023 -8.731 1.00 90.38 90 PRO A N 1
ATOM 646 C CA . PRO A 1 90 ? 10.301 -4.371 -8.862 1.00 90.38 90 PRO A CA 1
ATOM 647 C C . PRO A 1 90 ? 11.247 -3.247 -8.420 1.00 90.38 90 PRO A C 1
ATOM 649 O O . PRO A 1 90 ? 12.313 -3.519 -7.872 1.00 90.38 90 PRO A O 1
ATOM 652 N N . VAL A 1 91 ? 10.860 -1.981 -8.631 1.00 90.88 91 VAL A N 1
ATOM 653 C CA . VAL A 1 91 ? 11.640 -0.807 -8.202 1.00 90.88 91 VAL A CA 1
ATOM 654 C C . VAL A 1 91 ? 11.782 -0.784 -6.682 1.00 90.88 91 VAL A C 1
ATOM 656 O O . VAL A 1 91 ? 12.873 -0.537 -6.174 1.00 90.88 91 VAL A O 1
ATOM 659 N N . VAL A 1 92 ? 10.696 -1.077 -5.963 1.00 88.00 92 VAL A N 1
ATOM 660 C CA . VAL A 1 92 ? 10.701 -1.151 -4.498 1.00 88.00 92 VAL A CA 1
ATOM 661 C C . VAL A 1 92 ? 11.455 -2.383 -3.994 1.00 88.00 92 VAL A C 1
ATOM 663 O O . VAL A 1 92 ? 12.222 -2.266 -3.045 1.00 88.00 92 VAL A O 1
ATOM 666 N N . GLU A 1 93 ? 11.289 -3.543 -4.636 1.00 87.75 93 GLU A N 1
ATOM 667 C CA . GLU A 1 93 ? 11.944 -4.800 -4.231 1.00 87.75 93 GLU A CA 1
ATOM 668 C C . GLU A 1 93 ? 13.463 -4.815 -4.470 1.00 87.75 93 GLU A C 1
ATOM 670 O O . GLU A 1 93 ? 14.172 -5.585 -3.829 1.00 87.75 93 GLU A O 1
ATOM 675 N N . THR A 1 94 ? 13.970 -3.975 -5.377 1.00 85.56 94 THR A N 1
ATOM 676 C CA . THR A 1 94 ? 15.412 -3.871 -5.676 1.00 85.56 94 THR A CA 1
ATOM 677 C C . THR A 1 94 ? 16.164 -2.991 -4.669 1.00 85.56 94 THR A C 1
ATOM 679 O O . THR A 1 94 ? 17.382 -3.105 -4.538 1.00 85.56 94 THR A O 1
ATOM 682 N N . ALA A 1 95 ? 15.468 -2.095 -3.965 1.00 83.44 95 ALA A N 1
ATOM 683 C CA . ALA A 1 95 ? 16.096 -1.188 -3.010 1.00 83.44 95 ALA A CA 1
ATOM 684 C C . ALA A 1 95 ? 16.588 -1.916 -1.747 1.00 83.44 95 ALA A C 1
ATOM 686 O O . ALA A 1 95 ? 15.913 -2.815 -1.244 1.00 83.44 95 ALA A O 1
ATOM 687 N N . VAL A 1 96 ? 17.746 -1.490 -1.227 1.00 66.44 96 VAL A N 1
ATOM 688 C CA . VAL A 1 96 ? 18.432 -2.058 -0.049 1.00 66.44 96 VAL A CA 1
ATOM 689 C C . VAL A 1 96 ? 18.782 -1.004 0.993 1.00 66.44 96 VAL A C 1
ATOM 691 O O . VAL A 1 96 ? 19.109 0.142 0.607 1.00 66.44 96 VAL A O 1
#

pLDDT: mean 92.85, std 6.08, range [62.12, 98.69]

Mean predicted aligned error: 3.94 Å

Foldseek 3Di:
DDPVPPPVVPDAADADDADPPWGADDDDDDADDDDPPDPCRVVSVVVNCVCLDLVNQLVCCQPVVDARPDPSNCVDPSLVVRPSSVRCVVNHVRGD

Radius of gyration: 17.02 Å; Cα contacts (8 Å, |Δi|>4): 93; chains: 1; bounding box: 44×26×51 Å

Sequence (96 aa):
TGSEFTDKDNLGVAPVPAGSAAQGAPQGGHNLAVYAGSKNLDASYAFVEYMTSVDSQATAAGELNLLPTRTSAYAKKEAVDSEIVGFFKPVVETAV

Secondary structure (DSSP, 8-state):
--TT-SSGGG----PPPP-SS--------------TT-S-HHHHHHHHHHHTSHHHHHHHHHHH-PPPSSGGGGGSHHHHS-HHHHHHHHHHHH--

Nearest PDB structures (foldseek):
  7qhv-assembly1_AAA  TM=7.762E-01  e=2.739E-02  Agrobacterium tumefaciens
  7nbz-assembly2_B  TM=7.611E-01  e=7.229E-02  Agrobacterium tumefaciens
  6ffl-assembly1_A  TM=7.591E-01  e=1.571E-01  Bdellovibrio bacteriovorus HD100
  6les-assembly2_Y  TM=6.949E-01  e=2.036E-01  Escherichia coli K-12
  7ffw-assembly1_A  TM=6.569E-01  e=6.524E-01  Salmonella enterica